Protein AF-A0A1Y4UWF6-F1 (afdb_monomer_lite)

Sequence (63 aa):
RKLTQDQVVSKLQLMDLDITRSIYSQIEGGTYSIRISVLAGLAQIFQVDYNTFFRDVHLPGSE

pLDDT: mean 92.77, std 9.23, range [56.94, 98.25]

Secondary structure (DSSP, 8-state):
----HHHHHHHHHHTT----HHHHHHHHTTSSPPPHHHHHHHHHHHT--THHHHTT---TT--

Structure (mmCIF, N/CA/C/O backbone):
data_AF-A0A1Y4UWF6-F1
#
_entry.id   AF-A0A1Y4UWF6-F1
#
loop_
_atom_site.group_PDB
_atom_site.id
_atom_site.type_symbol
_atom_site.label_atom_id
_atom_site.label_alt_id
_atom_site.label_comp_id
_atom_site.label_asym_id
_atom_site.label_entity_id
_atom_site.label_seq_id
_atom_site.pdbx_PDB_ins_code
_atom_site.Cartn_x
_atom_site.Cartn_y
_atom_site.Cartn_z
_atom_site.occupancy
_atom_site.B_iso_or_equiv
_atom_site.auth_seq_id
_atom_site.auth_comp_id
_atom_site.auth_asym_id
_atom_site.auth_atom_id
_atom_site.pdbx_PDB_model_num
ATOM 1 N N . ARG A 1 1 ? -14.837 -1.999 -9.071 1.00 58.75 1 ARG A N 1
ATOM 2 C CA . ARG A 1 1 ? -15.360 -1.329 -7.848 1.00 58.75 1 ARG A CA 1
ATOM 3 C C . ARG A 1 1 ? -14.510 -0.089 -7.598 1.00 58.75 1 ARG A C 1
ATOM 5 O O . ARG A 1 1 ? -13.302 -0.215 -7.722 1.00 58.75 1 ARG A O 1
ATOM 12 N N . LYS A 1 2 ? -15.093 1.073 -7.279 1.00 82.00 2 LYS A N 1
ATOM 13 C CA . LYS A 1 2 ? -14.315 2.239 -6.823 1.00 82.00 2 LYS A CA 1
ATOM 14 C C . LYS A 1 2 ? -14.266 2.213 -5.295 1.00 82.00 2 LYS A C 1
ATOM 16 O O . LYS A 1 2 ? -15.319 2.282 -4.671 1.00 82.00 2 LYS A O 1
ATOM 21 N N . LEU A 1 3 ? -13.074 2.039 -4.729 1.00 93.44 3 LEU A N 1
ATOM 22 C CA . LEU A 1 3 ? -12.811 2.175 -3.295 1.00 93.44 3 LEU A CA 1
ATOM 23 C C . LEU A 1 3 ? -12.120 3.518 -3.057 1.00 93.44 3 LEU A C 1
ATOM 25 O O . LEU A 1 3 ? -11.338 3.957 -3.899 1.00 93.44 3 LEU A O 1
ATOM 29 N N . THR A 1 4 ? -12.401 4.165 -1.930 1.00 96.19 4 THR A N 1
ATOM 30 C CA . THR A 1 4 ? -11.599 5.309 -1.478 1.00 96.19 4 THR A CA 1
ATOM 31 C C . THR A 1 4 ? -10.262 4.825 -0.911 1.00 96.19 4 THR A C 1
ATOM 33 O O . THR A 1 4 ? -10.145 3.669 -0.500 1.00 96.19 4 THR A O 1
ATOM 36 N N . GLN A 1 5 ? -9.263 5.710 -0.835 1.00 96.25 5 GLN A N 1
ATOM 37 C CA . GLN A 1 5 ? -7.978 5.396 -0.195 1.00 96.25 5 GLN A CA 1
ATOM 38 C C . GLN A 1 5 ? -8.173 4.878 1.240 1.00 96.25 5 GLN A C 1
ATOM 40 O O . GLN A 1 5 ? -7.581 3.869 1.609 1.00 96.25 5 GLN A O 1
ATOM 45 N N . ASP A 1 6 ? -9.060 5.509 2.019 1.00 97.12 6 ASP A N 1
ATOM 46 C CA . ASP A 1 6 ? -9.392 5.058 3.378 1.00 97.12 6 ASP A CA 1
ATOM 47 C C . ASP A 1 6 ? -9.949 3.630 3.393 1.00 97.12 6 ASP A C 1
ATOM 49 O O . ASP A 1 6 ? -9.520 2.805 4.194 1.00 97.12 6 ASP A O 1
ATOM 53 N N . GLN A 1 7 ? -10.847 3.290 2.464 1.00 97.88 7 GLN A N 1
ATOM 54 C CA . GLN A 1 7 ? -11.404 1.938 2.372 1.00 97.88 7 GLN A CA 1
ATOM 55 C C . GLN A 1 7 ? -10.352 0.889 1.991 1.00 97.88 7 GLN A C 1
ATOM 57 O O . GLN A 1 7 ? -10.425 -0.244 2.469 1.00 97.88 7 GLN A O 1
ATOM 62 N N . VAL A 1 8 ? -9.394 1.238 1.128 1.00 97.56 8 VAL A N 1
ATOM 63 C CA . VAL A 1 8 ? -8.277 0.349 0.773 1.00 97.56 8 VAL A CA 1
ATOM 64 C C . VAL A 1 8 ? -7.372 0.135 1.985 1.00 97.56 8 VAL A C 1
ATOM 66 O O . VAL A 1 8 ? -7.079 -1.006 2.333 1.00 97.56 8 VAL A O 1
ATOM 69 N N . VAL A 1 9 ? -7.001 1.213 2.677 1.00 97.81 9 VAL A N 1
ATOM 70 C CA . VAL A 1 9 ? -6.148 1.174 3.873 1.00 97.81 9 VAL A CA 1
ATOM 71 C C . VAL A 1 9 ? -6.787 0.341 4.977 1.00 97.81 9 VAL A C 1
ATOM 73 O O . VAL A 1 9 ? -6.132 -0.557 5.495 1.00 97.81 9 VAL A O 1
ATOM 76 N N . SER A 1 10 ? -8.072 0.547 5.282 1.00 98.12 10 SER A N 1
ATOM 77 C CA . SER A 1 10 ? -8.769 -0.262 6.289 1.00 98.12 10 SER A CA 1
ATOM 78 C C . SER A 1 10 ? -8.766 -1.749 5.935 1.00 98.12 10 SER A C 1
ATOM 80 O O . SER A 1 10 ? -8.598 -2.589 6.811 1.00 98.12 10 SER A O 1
ATOM 82 N N . LYS A 1 11 ? -8.913 -2.103 4.653 1.00 98.25 11 LYS A N 1
ATOM 83 C CA . LYS A 1 11 ? -8.838 -3.506 4.221 1.00 98.25 11 LYS A CA 1
ATOM 84 C C . LYS A 1 11 ? -7.437 -4.089 4.380 1.00 98.25 11 LYS A C 1
ATOM 86 O O . LYS A 1 11 ? -7.328 -5.220 4.828 1.00 98.25 11 LYS A O 1
ATOM 91 N N . LEU A 1 12 ? -6.392 -3.331 4.053 1.00 98.12 12 LEU A N 1
ATOM 92 C CA . LEU A 1 12 ? -5.005 -3.761 4.251 1.00 98.12 12 LEU A CA 1
ATOM 93 C C . LEU A 1 12 ? -4.693 -3.956 5.743 1.00 98.12 12 LEU A C 1
ATOM 95 O O . LEU A 1 12 ? -4.088 -4.955 6.113 1.00 98.12 12 LEU A O 1
ATOM 99 N N . GLN A 1 13 ? -5.173 -3.059 6.606 1.00 98.12 13 GLN A N 1
ATOM 100 C CA . GLN A 1 13 ? -5.020 -3.177 8.060 1.00 98.12 13 GLN A CA 1
ATOM 101 C C . GLN A 1 13 ? -5.726 -4.418 8.623 1.00 98.12 13 GLN A C 1
ATOM 103 O O . GLN A 1 13 ? -5.174 -5.098 9.481 1.00 98.12 13 GLN A O 1
ATOM 108 N N . LEU A 1 14 ? -6.906 -4.777 8.101 1.00 98.19 14 LEU A N 1
ATOM 109 C CA . LEU A 1 14 ? -7.587 -6.033 8.456 1.00 98.19 14 LEU A CA 1
ATOM 110 C C . LEU A 1 14 ? -6.810 -7.289 8.025 1.00 98.19 14 LEU A C 1
ATOM 112 O O . LEU A 1 14 ? -7.091 -8.375 8.523 1.00 98.19 14 LEU A O 1
ATOM 116 N N . MET A 1 15 ? -5.850 -7.151 7.108 1.00 97.62 15 MET A N 1
ATOM 117 C CA . MET A 1 15 ? -4.919 -8.206 6.694 1.00 97.62 15 MET A CA 1
ATOM 118 C C . MET A 1 15 ? -3.595 -8.155 7.478 1.00 97.62 15 MET A C 1
ATOM 120 O O . MET A 1 15 ? -2.608 -8.730 7.026 1.00 97.62 15 MET A O 1
ATOM 124 N N . ASP A 1 16 ? -3.564 -7.452 8.616 1.00 97.56 16 ASP A N 1
ATOM 125 C CA . ASP A 1 16 ? -2.389 -7.262 9.480 1.00 97.56 16 ASP A CA 1
ATOM 126 C C . ASP A 1 16 ? -1.226 -6.504 8.801 1.00 97.56 16 ASP A C 1
ATOM 128 O O . ASP A 1 16 ? -0.054 -6.644 9.147 1.00 97.56 16 ASP A O 1
ATOM 132 N N . LEU A 1 17 ? -1.538 -5.670 7.799 1.00 97.44 17 LEU A N 1
ATOM 133 C CA . LEU A 1 17 ? -0.553 -4.825 7.126 1.00 97.44 17 LEU A CA 1
ATOM 134 C C . LEU A 1 17 ? -0.518 -3.434 7.764 1.00 97.44 17 LEU A C 1
ATOM 136 O O . LEU A 1 17 ? -1.478 -2.668 7.675 1.00 97.44 17 LEU A O 1
ATOM 140 N N . ASP A 1 18 ? 0.632 -3.077 8.334 1.00 95.19 18 ASP A N 1
ATOM 141 C CA . ASP A 1 18 ? 0.850 -1.778 8.979 1.00 95.19 18 ASP A CA 1
ATOM 142 C C . ASP A 1 18 ? 1.008 -0.639 7.957 1.00 95.19 18 ASP A C 1
ATOM 144 O O . ASP A 1 18 ? 2.118 -0.264 7.570 1.00 95.19 18 ASP A O 1
ATOM 148 N N . ILE A 1 19 ? -0.107 -0.126 7.441 1.00 97.12 19 ILE A N 1
ATOM 149 C CA . ILE A 1 19 ? -0.153 0.980 6.481 1.00 97.12 19 ILE A CA 1
ATOM 150 C C . ILE A 1 19 ? -1.131 2.062 6.938 1.00 97.12 19 ILE A C 1
ATOM 152 O O . ILE A 1 19 ? -2.188 1.785 7.504 1.00 97.12 19 ILE A O 1
ATOM 156 N 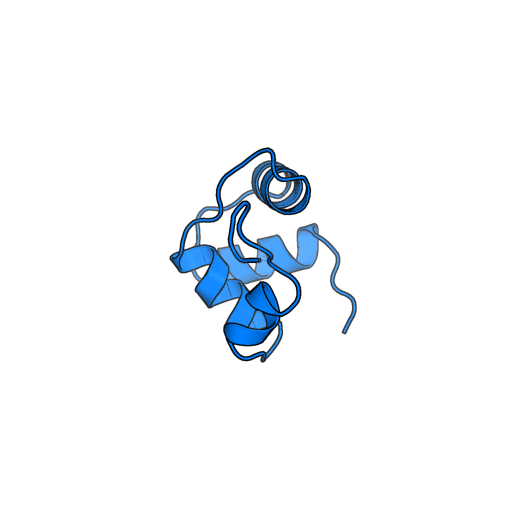N . THR A 1 20 ? -0.791 3.318 6.652 1.00 97.50 20 THR A N 1
ATOM 157 C CA . THR A 1 20 ? -1.649 4.482 6.900 1.00 97.50 20 THR A CA 1
ATOM 158 C C . THR A 1 20 ? -2.134 5.087 5.586 1.00 97.50 20 THR A C 1
ATOM 160 O O . THR A 1 20 ? -1.518 4.889 4.535 1.00 97.50 20 THR A O 1
ATOM 163 N N . ARG A 1 21 ? -3.202 5.896 5.631 1.00 97.19 21 ARG A N 1
ATOM 164 C CA . ARG A 1 21 ? -3.692 6.617 4.443 1.00 97.19 21 ARG A CA 1
ATOM 165 C C . ARG A 1 21 ? -2.642 7.543 3.837 1.00 97.19 21 ARG A C 1
ATOM 167 O O . ARG A 1 21 ? -2.550 7.626 2.619 1.00 97.19 21 ARG A O 1
ATOM 174 N N . SER A 1 22 ? -1.838 8.204 4.671 1.00 97.88 22 SER A N 1
ATOM 175 C CA . SER A 1 22 ? -0.764 9.086 4.200 1.00 97.88 22 SER A CA 1
ATOM 176 C C . SER A 1 22 ? 0.276 8.308 3.389 1.00 97.88 22 SER A C 1
ATOM 178 O O . SER A 1 22 ? 0.563 8.677 2.254 1.00 97.88 22 SER A O 1
ATOM 180 N N . ILE A 1 23 ? 0.753 7.172 3.918 1.00 97.38 23 ILE A N 1
ATOM 181 C CA . ILE A 1 23 ? 1.698 6.292 3.211 1.00 97.38 23 ILE A CA 1
ATOM 182 C C . ILE A 1 23 ? 1.079 5.778 1.910 1.00 97.38 23 ILE A C 1
ATOM 184 O O . ILE A 1 23 ? 1.714 5.836 0.863 1.00 97.38 23 ILE A O 1
ATOM 188 N N . TYR A 1 24 ? -0.173 5.316 1.951 1.00 97.50 24 TYR A N 1
ATOM 189 C CA . TYR A 1 24 ? -0.859 4.836 0.753 1.00 97.50 24 TYR A CA 1
ATOM 190 C C . TYR A 1 24 ? -0.995 5.933 -0.319 1.00 97.50 24 TYR A C 1
ATOM 192 O O . TYR A 1 24 ? -0.714 5.689 -1.488 1.00 97.50 24 TYR A O 1
ATOM 200 N N . SER A 1 25 ? -1.316 7.168 0.076 1.00 97.56 25 SER A N 1
ATOM 201 C CA . SER A 1 25 ? -1.358 8.308 -0.845 1.00 97.56 25 SER A CA 1
ATOM 202 C C . SER A 1 25 ? 0.015 8.651 -1.429 1.00 97.56 25 SER A C 1
ATOM 204 O O . SER A 1 25 ? 0.087 9.073 -2.580 1.00 97.56 25 SER A O 1
ATOM 206 N N . GLN A 1 26 ? 1.097 8.500 -0.662 1.00 97.81 26 GLN A N 1
ATOM 207 C CA . GLN A 1 26 ? 2.461 8.703 -1.162 1.00 97.81 26 GLN A CA 1
ATOM 208 C C . GLN A 1 26 ? 2.879 7.597 -2.139 1.00 97.81 26 GLN A C 1
ATOM 210 O O . GLN A 1 26 ? 3.567 7.881 -3.116 1.00 97.81 26 GLN A O 1
ATOM 215 N N . ILE A 1 27 ? 2.427 6.358 -1.915 1.00 96.31 27 ILE A N 1
ATOM 216 C CA . ILE A 1 27 ? 2.618 5.244 -2.853 1.00 96.31 27 ILE A CA 1
ATOM 217 C C . ILE A 1 27 ? 1.933 5.553 -4.187 1.00 96.31 27 ILE A C 1
ATOM 219 O O . ILE A 1 27 ? 2.578 5.485 -5.228 1.00 96.31 27 ILE A O 1
ATOM 223 N N . GLU A 1 28 ? 0.656 5.948 -4.167 1.00 93.44 28 GLU A N 1
ATOM 224 C CA . GLU A 1 28 ? -0.073 6.319 -5.391 1.00 93.44 28 GLU A CA 1
ATOM 225 C C . GLU A 1 28 ? 0.542 7.544 -6.090 1.00 93.44 28 GLU A C 1
ATOM 227 O O . GLU A 1 28 ? 0.528 7.628 -7.315 1.00 93.44 28 GLU A O 1
ATOM 232 N N . GLY A 1 29 ? 1.115 8.475 -5.321 1.00 94.19 29 GLY A N 1
ATOM 233 C CA . GLY A 1 29 ? 1.820 9.651 -5.836 1.00 94.19 29 GLY A CA 1
ATOM 234 C C . GLY A 1 29 ? 3.272 9.408 -6.265 1.00 94.19 29 GLY A C 1
ATOM 235 O O . GLY A 1 29 ? 3.934 10.359 -6.674 1.00 94.19 29 GLY A O 1
ATOM 236 N N . GLY A 1 30 ? 3.794 8.183 -6.141 1.00 92.81 30 GLY A N 1
ATOM 237 C CA . GLY A 1 30 ? 5.169 7.837 -6.519 1.00 92.81 30 GLY A CA 1
ATOM 238 C C . GLY A 1 30 ? 6.264 8.399 -5.602 1.00 92.81 30 GLY A C 1
ATOM 239 O O . GLY A 1 30 ? 7.441 8.331 -5.945 1.00 92.81 30 GLY A O 1
ATOM 240 N N . THR A 1 31 ? 5.911 8.945 -4.435 1.00 96.19 31 THR A N 1
ATOM 241 C CA . THR A 1 31 ? 6.868 9.504 -3.461 1.00 96.19 31 THR A CA 1
ATOM 242 C C . THR A 1 31 ? 7.260 8.513 -2.365 1.00 96.19 31 THR A C 1
ATOM 244 O O . THR A 1 31 ? 8.163 8.795 -1.578 1.00 96.19 31 THR A O 1
ATOM 247 N N . TYR A 1 32 ? 6.623 7.339 -2.323 1.00 95.75 32 TYR A N 1
ATOM 248 C CA . TYR A 1 32 ? 6.960 6.255 -1.405 1.00 95.75 32 TYR A CA 1
ATOM 249 C C . TYR A 1 32 ? 6.946 4.898 -2.114 1.00 95.75 32 TYR A C 1
ATOM 251 O O . TYR A 1 32 ? 6.062 4.604 -2.916 1.00 95.75 32 TYR A O 1
ATOM 259 N N . SER A 1 33 ? 7.925 4.047 -1.804 1.00 94.25 33 SER A N 1
ATOM 260 C CA . SER A 1 33 ? 8.019 2.706 -2.392 1.00 94.25 33 SER A CA 1
ATOM 261 C C . SER A 1 33 ? 6.998 1.749 -1.777 1.00 94.25 33 SER A C 1
ATOM 263 O O . SER A 1 33 ? 6.888 1.632 -0.557 1.00 94.25 33 SER A O 1
ATOM 265 N N . ILE A 1 34 ? 6.273 1.010 -2.614 1.00 95.62 34 ILE A N 1
ATOM 266 C CA . ILE A 1 34 ? 5.325 -0.002 -2.142 1.00 95.62 34 ILE A CA 1
ATOM 267 C C . ILE A 1 34 ? 6.058 -1.228 -1.576 1.00 95.62 34 ILE A C 1
ATOM 269 O O . ILE A 1 34 ? 6.951 -1.791 -2.205 1.00 95.62 34 ILE A O 1
ATOM 273 N N . ARG A 1 35 ? 5.656 -1.684 -0.382 1.00 96.56 35 ARG A N 1
ATOM 274 C CA . ARG A 1 35 ? 6.107 -2.977 0.165 1.00 96.56 35 ARG A CA 1
ATOM 275 C C 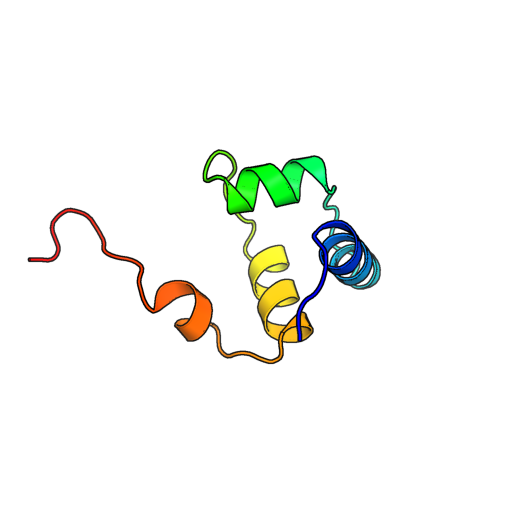. ARG A 1 35 ? 5.408 -4.125 -0.566 1.00 96.56 35 ARG A C 1
ATOM 277 O O . ARG A 1 35 ? 4.206 -4.051 -0.814 1.00 96.56 35 ARG A O 1
ATOM 284 N N . ILE A 1 36 ? 6.117 -5.226 -0.812 1.00 97.00 36 ILE A N 1
ATOM 285 C CA . ILE A 1 36 ? 5.568 -6.391 -1.533 1.00 97.00 36 ILE A CA 1
ATOM 286 C C . ILE A 1 36 ? 4.334 -6.985 -0.838 1.00 97.00 36 ILE A C 1
ATOM 288 O O . ILE A 1 36 ? 3.374 -7.358 -1.507 1.00 97.00 36 ILE A O 1
ATOM 292 N N . SER A 1 37 ? 4.301 -6.999 0.497 1.00 97.25 37 SER A N 1
ATOM 293 C CA . SER A 1 37 ? 3.127 -7.442 1.261 1.00 97.25 37 SER A CA 1
ATOM 294 C C . SER A 1 37 ? 1.888 -6.571 1.014 1.00 97.25 37 SER A C 1
ATOM 296 O O . SER A 1 37 ? 0.777 -7.087 0.920 1.00 97.25 37 SER A O 1
ATOM 298 N N . VAL A 1 38 ? 2.075 -5.260 0.830 1.00 97.38 38 VAL A N 1
ATOM 299 C CA . VAL A 1 38 ? 0.998 -4.325 0.474 1.00 97.38 38 VAL A CA 1
ATOM 300 C C . VAL A 1 38 ? 0.532 -4.573 -0.956 1.00 97.38 38 VAL A C 1
ATOM 302 O O . VAL A 1 38 ? -0.670 -4.666 -1.179 1.00 97.38 38 VAL A O 1
ATOM 305 N N . LEU A 1 39 ? 1.454 -4.753 -1.908 1.00 97.19 39 LEU A N 1
ATOM 306 C CA . LEU A 1 39 ? 1.112 -5.097 -3.293 1.00 97.19 39 LEU A CA 1
ATOM 307 C C . LEU A 1 39 ? 0.286 -6.395 -3.367 1.00 97.19 39 LEU A C 1
ATOM 309 O O . LEU A 1 39 ? -0.734 -6.441 -4.052 1.00 97.19 39 LEU A O 1
ATOM 313 N N . ALA A 1 40 ? 0.678 -7.421 -2.606 1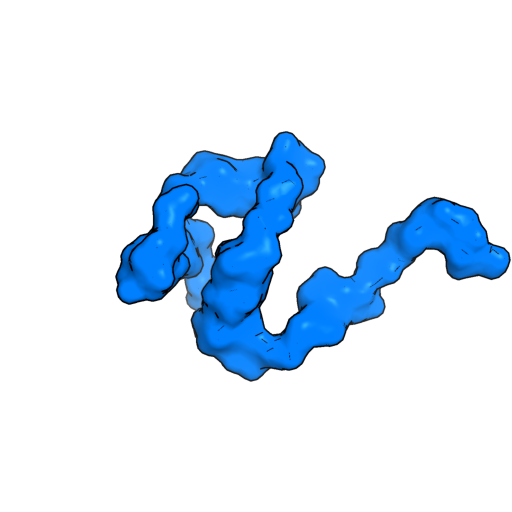.00 97.62 40 ALA A N 1
ATOM 314 C CA . ALA A 1 40 ? -0.079 -8.665 -2.469 1.00 97.62 40 ALA A CA 1
ATOM 315 C C . ALA A 1 40 ? -1.477 -8.442 -1.875 1.00 97.62 40 ALA A C 1
ATOM 317 O O . ALA A 1 40 ? -2.461 -8.981 -2.383 1.00 97.62 40 ALA A O 1
ATOM 318 N N . GLY A 1 41 ? -1.591 -7.601 -0.843 1.00 97.62 41 GLY A N 1
ATOM 319 C CA . GLY A 1 41 ? -2.880 -7.207 -0.276 1.00 97.62 41 GLY A CA 1
ATOM 320 C C . GLY A 1 41 ? -3.786 -6.507 -1.294 1.00 97.62 41 GLY A C 1
ATOM 321 O O . GLY A 1 41 ? -4.967 -6.836 -1.399 1.00 97.62 41 GLY A O 1
ATOM 322 N N . LEU A 1 42 ? -3.238 -5.600 -2.110 1.00 97.00 42 LEU A N 1
ATOM 323 C CA . LEU A 1 42 ? -3.987 -4.925 -3.176 1.00 97.00 42 LEU A CA 1
ATOM 324 C C . LEU A 1 42 ? -4.498 -5.916 -4.228 1.00 97.00 42 LEU A C 1
ATOM 326 O O . LEU A 1 42 ? -5.660 -5.823 -4.627 1.00 97.00 42 LEU A O 1
ATOM 330 N N . ALA A 1 43 ? -3.674 -6.887 -4.635 1.00 97.31 43 ALA A N 1
ATOM 331 C CA . ALA A 1 43 ? -4.080 -7.934 -5.574 1.00 97.31 43 ALA A CA 1
ATOM 332 C C . ALA A 1 43 ? -5.313 -8.701 -5.061 1.00 97.31 43 ALA A C 1
ATOM 334 O O . ALA A 1 43 ? -6.278 -8.906 -5.799 1.00 97.31 43 ALA A O 1
ATOM 335 N N . GLN A 1 44 ? -5.331 -9.038 -3.765 1.00 97.00 44 GLN A N 1
ATOM 336 C CA . GLN A 1 4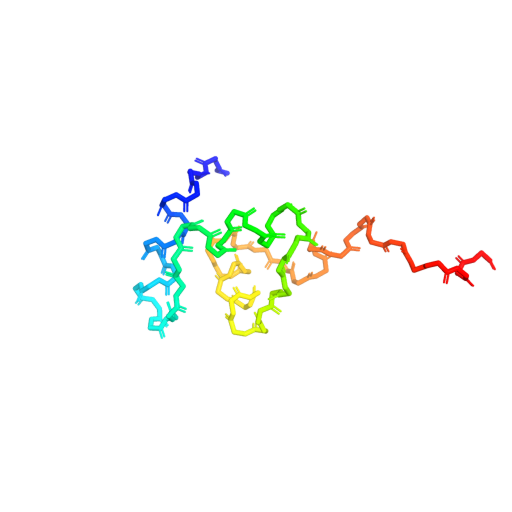4 ? -6.467 -9.705 -3.123 1.00 97.00 44 GLN A CA 1
ATOM 337 C C . GLN A 1 44 ? -7.699 -8.794 -2.990 1.00 97.00 44 GLN A C 1
ATOM 339 O O . GLN A 1 44 ? -8.812 -9.221 -3.300 1.00 97.00 44 GLN A O 1
ATOM 344 N N . ILE A 1 45 ? -7.522 -7.534 -2.570 1.00 96.62 45 ILE A N 1
ATOM 345 C CA . ILE A 1 45 ? -8.617 -6.560 -2.397 1.00 96.62 45 ILE A CA 1
ATOM 346 C C . ILE A 1 45 ? -9.347 -6.299 -3.716 1.00 96.62 45 ILE A C 1
ATOM 348 O O . ILE A 1 45 ? -10.581 -6.224 -3.740 1.00 96.62 45 ILE A O 1
ATOM 352 N N . PHE A 1 46 ? -8.589 -6.138 -4.800 1.00 96.12 46 PHE A N 1
ATOM 353 C CA . PHE A 1 46 ? -9.130 -5.833 -6.120 1.00 96.12 46 PHE A CA 1
ATOM 354 C C . PHE A 1 46 ? -9.443 -7.075 -6.955 1.00 96.12 46 PHE A C 1
ATOM 356 O O . PHE A 1 46 ? -10.092 -6.932 -7.988 1.00 96.12 46 PHE A O 1
ATOM 363 N N . GLN A 1 47 ? -9.062 -8.268 -6.484 1.00 96.38 47 GLN A N 1
ATOM 364 C CA . GLN A 1 47 ? -9.240 -9.543 -7.185 1.00 96.38 47 GLN A CA 1
ATOM 365 C C . GLN A 1 47 ? -8.627 -9.513 -8.590 1.00 96.38 47 GLN A C 1
ATOM 367 O O . GLN A 1 47 ? -9.268 -9.867 -9.578 1.00 96.38 47 GLN A O 1
ATOM 372 N N . VAL A 1 48 ? -7.381 -9.046 -8.671 1.00 96.00 48 VAL A N 1
ATOM 373 C CA . VAL A 1 48 ? -6.633 -8.911 -9.924 1.00 96.00 48 VAL A CA 1
ATOM 374 C C . VAL A 1 48 ? -5.325 -9.681 -9.859 1.00 96.00 48 VAL A C 1
ATOM 376 O O . VAL A 1 48 ? -4.742 -9.857 -8.792 1.00 96.00 48 VAL A O 1
ATOM 379 N N . ASP A 1 49 ? -4.853 -10.107 -11.026 1.00 95.81 49 ASP A N 1
ATOM 380 C CA . ASP A 1 49 ? 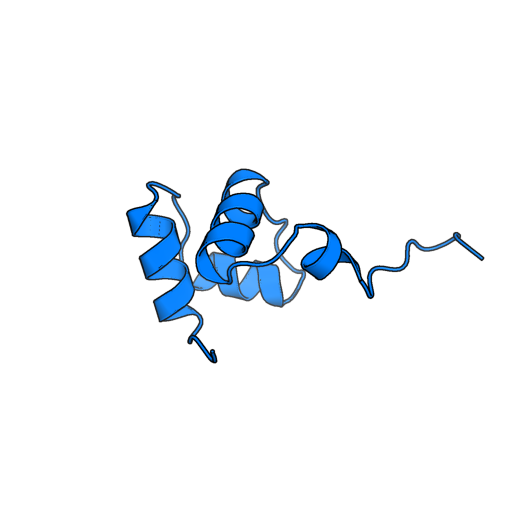-3.511 -10.659 -11.167 1.00 95.81 49 ASP A CA 1
ATOM 381 C C . ASP A 1 49 ? -2.442 -9.565 -11.023 1.00 95.81 49 ASP A C 1
ATOM 383 O O . ASP A 1 49 ? -2.681 -8.406 -11.386 1.00 95.81 49 ASP A O 1
ATOM 387 N N . TYR A 1 50 ? -1.250 -9.942 -10.551 1.00 94.12 50 TYR A N 1
ATOM 388 C CA . TYR A 1 50 ? -0.133 -9.020 -10.350 1.00 94.12 50 TYR A CA 1
ATOM 389 C C . TYR A 1 50 ? 0.264 -8.266 -11.619 1.00 94.12 50 TYR A C 1
ATOM 391 O O . TYR A 1 50 ? 0.580 -7.080 -11.535 1.00 94.12 50 TYR A O 1
ATOM 399 N N . ASN A 1 51 ? 0.170 -8.893 -12.796 1.00 93.69 51 ASN A N 1
ATOM 400 C CA . ASN A 1 51 ? 0.483 -8.242 -14.070 1.00 93.69 51 ASN A CA 1
ATOM 401 C C . ASN A 1 51 ? -0.416 -7.024 -14.341 1.00 93.69 51 ASN A C 1
ATOM 403 O O . ASN A 1 51 ? -0.046 -6.137 -15.104 1.00 93.69 51 ASN A O 1
ATOM 407 N N . THR A 1 52 ? -1.578 -6.932 -13.687 1.00 94.56 52 THR A N 1
ATOM 408 C CA . THR A 1 52 ? -2.460 -5.760 -13.779 1.00 94.56 52 THR A CA 1
ATOM 409 C C . THR A 1 52 ? -1.796 -4.496 -13.232 1.00 94.56 52 THR A C 1
ATOM 411 O O . THR A 1 52 ? -2.006 -3.430 -13.800 1.00 94.56 52 THR A O 1
ATOM 414 N N . PHE A 1 53 ? -0.963 -4.595 -12.190 1.00 91.38 53 PHE A N 1
ATOM 415 C CA . PHE A 1 53 ? -0.244 -3.440 -11.633 1.00 91.38 53 PHE A CA 1
ATOM 416 C C . PHE A 1 53 ? 0.916 -2.968 -12.518 1.00 91.38 53 PHE A C 1
ATOM 418 O O . PHE A 1 53 ? 1.365 -1.835 -12.373 1.00 91.38 53 PHE A O 1
ATOM 425 N N . PHE A 1 54 ? 1.388 -3.818 -13.434 1.00 90.31 54 PHE A N 1
ATOM 426 C CA . PHE A 1 54 ? 2.555 -3.551 -14.279 1.00 90.31 54 PHE A CA 1
ATOM 427 C C . PHE A 1 54 ? 2.208 -3.293 -15.749 1.00 90.31 54 PHE A C 1
ATOM 429 O O . PHE A 1 54 ? 3.112 -3.039 -16.537 1.00 90.31 54 PHE A O 1
ATOM 436 N N . ARG A 1 55 ? 0.922 -3.346 -16.129 1.00 89.25 55 ARG A N 1
ATOM 437 C CA . ARG A 1 55 ? 0.472 -3.320 -17.534 1.00 89.25 55 ARG A CA 1
ATOM 438 C C . ARG A 1 55 ? 0.983 -2.119 -18.335 1.00 89.25 55 ARG A C 1
ATOM 440 O O . ARG A 1 55 ? 1.207 -2.259 -19.529 1.00 89.25 55 ARG A O 1
ATOM 447 N N . ASP A 1 56 ? 1.211 -0.995 -17.668 1.00 86.19 56 ASP A N 1
ATOM 448 C CA . ASP A 1 56 ? 1.651 0.257 -18.289 1.00 86.19 56 ASP A CA 1
ATOM 449 C C . ASP A 1 56 ? 2.981 0.762 -17.699 1.00 86.19 56 ASP A C 1
ATOM 451 O O . ASP A 1 56 ? 3.352 1.927 -17.850 1.00 86.19 56 ASP A O 1
ATOM 455 N N . VAL A 1 57 ? 3.727 -0.108 -17.013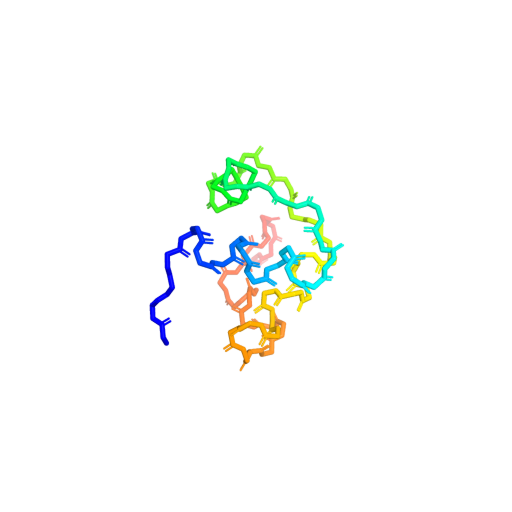 1.00 85.38 57 VAL A N 1
ATOM 456 C CA . VAL A 1 57 ? 5.043 0.230 -16.462 1.00 85.38 57 VAL A CA 1
ATOM 457 C C . VAL A 1 57 ? 6.101 0.042 -17.544 1.00 85.38 57 VAL A C 1
ATOM 459 O O . VAL A 1 57 ? 6.335 -1.068 -18.012 1.00 85.38 57 VAL A O 1
ATOM 462 N N . HIS A 1 58 ? 6.761 1.140 -17.910 1.00 84.88 58 HIS A N 1
ATOM 463 C CA . HIS A 1 58 ? 7.837 1.163 -18.898 1.00 84.88 58 HIS A CA 1
ATOM 464 C C . HIS A 1 58 ? 9.147 1.450 -18.172 1.00 84.88 58 HIS A C 1
ATOM 466 O O . HIS A 1 58 ? 9.244 2.422 -17.417 1.00 84.88 58 HIS A O 1
ATOM 472 N N . LEU A 1 59 ? 10.150 0.598 -18.370 1.00 79.75 59 LEU A N 1
ATOM 473 C CA . LEU A 1 59 ? 11.471 0.835 -17.808 1.00 79.75 59 LEU A CA 1
ATOM 474 C C . LEU A 1 59 ? 12.236 1.783 -18.742 1.00 79.75 59 LEU A C 1
ATOM 476 O O . LEU A 1 59 ? 12.247 1.566 -19.954 1.00 79.75 59 LEU A O 1
ATOM 480 N N . PRO A 1 60 ? 12.882 2.841 -18.225 1.00 77.44 60 PRO A N 1
ATOM 481 C CA . PRO A 1 60 ? 13.734 3.672 -19.064 1.00 77.44 60 PRO A CA 1
ATOM 482 C C . PRO A 1 60 ? 14.855 2.807 -19.668 1.00 77.44 60 PRO A C 1
ATOM 484 O O . PRO A 1 60 ? 15.583 2.139 -18.935 1.00 77.44 60 PRO A O 1
ATOM 487 N N . GLY A 1 61 ? 14.971 2.811 -21.000 1.00 71.69 61 GLY A N 1
ATOM 488 C CA . GLY A 1 61 ? 15.958 2.021 -21.749 1.00 71.69 61 GLY A CA 1
ATOM 489 C C . GLY A 1 61 ? 15.465 0.682 -22.313 1.00 71.69 61 GLY A C 1
ATOM 490 O O . GLY A 1 61 ? 16.284 -0.071 -22.829 1.00 71.69 61 GLY A O 1
ATOM 491 N N . SER A 1 62 ? 14.165 0.373 -22.234 1.00 61.88 62 SER A N 1
ATOM 492 C CA . SER A 1 62 ? 13.547 -0.767 -22.932 1.00 61.88 62 SER A CA 1
ATOM 493 C C . SER A 1 62 ? 12.846 -0.341 -24.233 1.00 61.88 62 SER A C 1
ATOM 495 O O . SER A 1 62 ? 11.659 -0.626 -24.411 1.00 61.88 62 SER A O 1
ATOM 497 N N . GLU A 1 63 ? 13.575 0.374 -25.095 1.00 56.94 63 GLU A N 1
ATOM 498 C CA . GLU A 1 63 ? 13.270 0.496 -26.532 1.00 56.94 63 GLU A CA 1
ATOM 499 C C . GLU A 1 63 ? 14.131 -0.494 -27.324 1.00 56.94 63 GLU A C 1
ATOM 501 O O . GLU A 1 63 ? 15.341 -0.601 -27.011 1.00 56.94 63 GLU A O 1
#

Foldseek 3Di:
DDDDLVRLQVQLVVVVHPDDSVQSVCCVVVNHDDDPSSLVSVCVVVVHDSVVVCVPPDDPPPD

Radius of gyration: 12.58 Å; chains: 1; bounding box: 31×20×36 Å